Protein AF-A0A8J2PLA4-F1 (afdb_monomer_lite)

Structure (mmCIF, N/CA/C/O backbone):
data_AF-A0A8J2PLA4-F1
#
_entry.id   AF-A0A8J2PLA4-F1
#
loop_
_atom_site.group_PDB
_atom_site.id
_atom_site.type_symbol
_atom_site.label_atom_id
_atom_site.label_alt_id
_atom_site.label_comp_id
_atom_site.label_asym_id
_atom_site.label_entity_id
_atom_site.label_seq_id
_atom_site.pdbx_PDB_ins_code
_atom_site.Cartn_x
_atom_site.Cartn_y
_atom_site.Cartn_z
_atom_site.occupancy
_atom_site.B_iso_or_equiv
_atom_site.auth_seq_id
_atom_site.auth_comp_id
_atom_site.auth_asym_id
_atom_site.auth_atom_id
_atom_site.pdbx_PDB_model_num
ATOM 1 N N . MET A 1 1 ? -17.893 4.364 -15.533 1.00 43.31 1 MET A N 1
ATOM 2 C CA . MET A 1 1 ? -17.446 5.087 -14.323 1.00 43.31 1 MET A CA 1
ATOM 3 C C . MET A 1 1 ? -16.103 5.721 -14.637 1.00 43.31 1 MET A C 1
ATOM 5 O O . MET A 1 1 ? -15.152 4.985 -14.860 1.00 43.31 1 MET A O 1
ATOM 9 N N . TYR A 1 2 ? -16.033 7.049 -14.745 1.00 4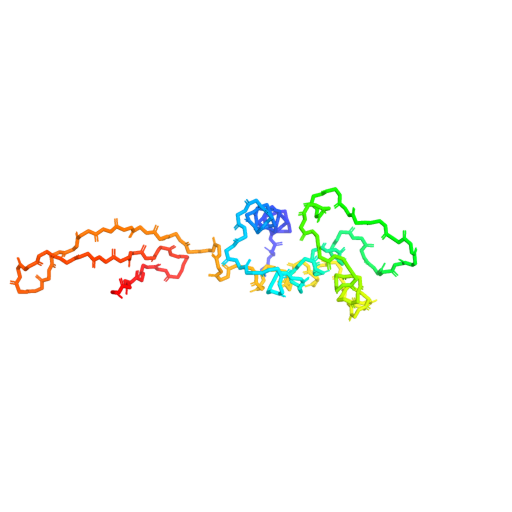3.50 2 TYR A N 1
ATOM 10 C CA . TYR A 1 2 ? -14.746 7.745 -14.803 1.00 43.50 2 TYR A CA 1
ATOM 11 C C . TYR A 1 2 ? -14.118 7.636 -13.411 1.00 43.50 2 TYR A C 1
ATOM 13 O O . TYR A 1 2 ? -14.580 8.286 -12.478 1.00 43.50 2 TYR A O 1
ATOM 21 N N . ASN A 1 3 ? -13.132 6.753 -13.247 1.00 59.34 3 ASN A N 1
ATOM 22 C CA . ASN A 1 3 ? -12.314 6.748 -12.041 1.00 59.34 3 ASN A CA 1
ATOM 23 C C . ASN A 1 3 ? -11.503 8.040 -12.053 1.00 59.34 3 ASN A C 1
ATOM 25 O O . ASN A 1 3 ? -10.718 8.257 -12.976 1.00 59.34 3 ASN A O 1
ATOM 29 N N . ASP A 1 4 ? -11.711 8.896 -11.059 1.00 82.19 4 ASP A N 1
ATOM 30 C CA . ASP A 1 4 ? -10.901 10.090 -10.881 1.00 82.19 4 ASP A CA 1
ATOM 31 C C . ASP A 1 4 ? -9.452 9.669 -10.589 1.00 82.19 4 ASP A C 1
ATOM 33 O O . ASP A 1 4 ? -9.090 9.272 -9.477 1.00 82.19 4 ASP A O 1
ATOM 37 N N . VAL A 1 5 ? -8.631 9.710 -11.640 1.00 79.44 5 VAL A N 1
ATOM 38 C CA . VAL A 1 5 ? -7.213 9.341 -11.615 1.00 79.44 5 VAL A CA 1
ATOM 39 C C . VAL A 1 5 ? -6.457 10.190 -10.592 1.00 79.44 5 VAL A C 1
ATOM 41 O O . VAL A 1 5 ? -5.532 9.684 -9.954 1.00 79.44 5 VAL A O 1
ATOM 44 N N . VAL A 1 6 ? -6.874 11.446 -10.394 1.00 84.50 6 VAL A N 1
ATOM 45 C CA . VAL A 1 6 ? -6.251 12.377 -9.448 1.00 84.50 6 VAL A CA 1
ATOM 46 C C . VAL A 1 6 ? -6.546 11.940 -8.019 1.00 84.50 6 VAL A C 1
ATOM 48 O O . VAL A 1 6 ? -5.613 11.745 -7.239 1.00 84.50 6 VAL A O 1
ATOM 51 N N . SER A 1 7 ? -7.817 11.692 -7.693 1.00 86.62 7 SER A N 1
ATOM 52 C CA . SER A 1 7 ? -8.209 11.198 -6.366 1.00 86.62 7 SER A CA 1
ATOM 53 C C . SER A 1 7 ? -7.563 9.851 -6.035 1.00 86.62 7 SER A C 1
ATOM 55 O O . SER A 1 7 ? -7.072 9.653 -4.923 1.00 86.62 7 SER A O 1
ATOM 57 N N . LEU A 1 8 ? -7.486 8.933 -7.006 1.00 87.62 8 LEU A N 1
ATOM 58 C CA . LEU A 1 8 ? -6.827 7.639 -6.815 1.00 87.62 8 LEU A CA 1
ATOM 59 C C . LEU A 1 8 ? -5.323 7.797 -6.546 1.00 87.62 8 LEU A C 1
ATOM 61 O O . LEU A 1 8 ? -4.765 7.103 -5.694 1.00 87.62 8 LEU A O 1
ATOM 65 N N . HIS A 1 9 ? -4.658 8.703 -7.266 1.00 91.25 9 HIS A N 1
ATOM 66 C CA . HIS A 1 9 ? -3.246 8.991 -7.047 1.00 91.25 9 HIS A CA 1
ATOM 67 C C . HIS A 1 9 ? -3.002 9.632 -5.676 1.00 91.25 9 HIS A C 1
ATOM 69 O O . HIS A 1 9 ? -2.100 9.204 -4.958 1.00 91.25 9 HIS A O 1
ATOM 75 N N . HIS A 1 10 ? -3.842 10.586 -5.272 1.00 91.81 10 HIS A N 1
ATOM 76 C CA . HIS A 1 10 ? -3.765 11.197 -3.948 1.00 91.81 10 HIS A CA 1
ATOM 77 C C . HIS A 1 10 ? -3.948 10.155 -2.833 1.00 91.81 10 HIS A C 1
ATOM 79 O O . HIS A 1 10 ? -3.154 10.097 -1.894 1.00 91.81 10 HIS A O 1
ATOM 85 N N . TYR A 1 11 ? -4.942 9.272 -2.966 1.00 91.50 11 TYR A N 1
ATOM 86 C CA . TYR A 1 11 ? -5.179 8.195 -2.005 1.00 91.50 11 TYR A CA 1
ATOM 87 C C . TYR A 1 11 ? -3.997 7.218 -1.912 1.00 91.50 11 TYR A C 1
ATOM 89 O O . TYR A 1 11 ? -3.590 6.836 -0.815 1.00 91.50 11 TYR A O 1
ATOM 97 N N . TYR A 1 12 ? -3.388 6.867 -3.050 1.00 94.00 12 TYR A N 1
ATOM 98 C CA . TYR A 1 12 ? -2.142 6.094 -3.088 1.00 94.00 12 TYR A CA 1
ATOM 99 C C . TYR A 1 12 ? -1.024 6.766 -2.278 1.00 94.00 12 TYR A C 1
ATOM 101 O O . TYR A 1 12 ? -0.406 6.115 -1.434 1.00 94.00 12 TYR A O 1
ATOM 109 N N . LEU A 1 13 ? -0.783 8.064 -2.500 1.00 93.56 13 LEU A N 1
ATOM 110 C CA . LEU A 1 13 ? 0.267 8.804 -1.796 1.00 93.56 13 LEU A CA 1
ATOM 111 C C . LEU A 1 13 ? 0.018 8.841 -0.285 1.00 93.56 13 LEU A C 1
ATOM 113 O O . LEU A 1 13 ? 0.952 8.623 0.487 1.00 93.56 13 LEU A O 1
ATOM 117 N N . GLN A 1 14 ? -1.234 9.046 0.132 1.00 92.12 14 GLN A N 1
ATOM 118 C CA . GLN A 1 14 ? -1.628 9.027 1.540 1.00 92.12 14 GLN A CA 1
ATOM 119 C C . GLN A 1 14 ? -1.369 7.656 2.184 1.00 92.12 14 GLN A C 1
ATOM 121 O O . GLN A 1 14 ? -0.752 7.577 3.245 1.00 92.12 14 GLN A O 1
ATOM 126 N N . LEU A 1 15 ? -1.786 6.562 1.537 1.00 92.31 15 LEU A N 1
ATOM 127 C CA . LEU A 1 15 ? -1.549 5.207 2.043 1.00 92.31 15 LEU A CA 1
ATOM 128 C C . LEU A 1 15 ? -0.057 4.873 2.131 1.00 92.31 15 LEU A C 1
ATOM 130 O O . LEU A 1 15 ? 0.378 4.270 3.111 1.00 92.31 15 LEU A O 1
ATOM 134 N N . ARG A 1 16 ? 0.739 5.293 1.142 1.00 93.69 16 ARG A N 1
ATOM 135 C CA . ARG A 1 16 ? 2.196 5.126 1.168 1.00 93.69 16 ARG A CA 1
ATOM 136 C C . ARG A 1 16 ? 2.821 5.884 2.327 1.00 93.69 16 ARG A C 1
ATOM 138 O O . ARG A 1 16 ? 3.606 5.298 3.066 1.00 93.69 16 ARG A O 1
ATOM 145 N N . GLN A 1 17 ? 2.435 7.141 2.530 1.00 91.81 17 GLN A N 1
ATOM 146 C CA . GLN A 1 17 ? 2.927 7.921 3.660 1.00 91.81 17 GLN A CA 1
ATOM 147 C C . GLN A 1 17 ? 2.594 7.240 4.992 1.00 91.81 17 GLN A C 1
ATOM 149 O O . GLN A 1 17 ? 3.460 7.146 5.860 1.00 91.81 17 GLN A O 1
ATOM 154 N N . ASN A 1 18 ? 1.383 6.701 5.145 1.00 89.56 18 ASN A N 1
ATOM 155 C CA . ASN A 1 18 ? 0.983 6.001 6.366 1.00 89.56 18 ASN A CA 1
ATOM 156 C C . ASN A 1 18 ? 1.782 4.710 6.591 1.00 89.56 18 ASN A C 1
ATOM 158 O O . ASN A 1 18 ? 2.207 4.447 7.717 1.00 89.56 18 ASN A O 1
ATOM 162 N N . LEU A 1 19 ? 2.011 3.929 5.529 1.00 90.75 19 LEU A N 1
ATOM 163 C CA . LEU A 1 19 ? 2.795 2.695 5.583 1.00 90.75 19 LEU A CA 1
ATOM 164 C C . LEU A 1 19 ? 4.244 2.950 6.004 1.00 90.75 19 LEU A C 1
ATOM 166 O O . LEU A 1 19 ? 4.787 2.209 6.815 1.00 90.75 19 LEU A O 1
ATOM 170 N N . VAL A 1 20 ? 4.849 4.001 5.454 1.00 89.00 20 VAL A N 1
ATOM 171 C CA . VAL A 1 20 ? 6.256 4.354 5.669 1.00 89.00 20 VAL A CA 1
ATOM 172 C C . VAL A 1 20 ? 6.470 4.998 7.041 1.00 89.00 20 VAL A C 1
ATOM 174 O O . VAL A 1 20 ? 7.394 4.630 7.756 1.00 89.00 20 VAL A O 1
ATOM 177 N N . SER A 1 21 ? 5.605 5.939 7.430 1.00 85.31 21 SER A N 1
ATOM 178 C CA . SER A 1 21 ? 5.752 6.681 8.692 1.00 85.31 21 SER A CA 1
ATOM 179 C C . SER A 1 21 ? 5.282 5.902 9.921 1.00 85.31 21 SER A C 1
ATOM 181 O O . SER A 1 21 ? 5.822 6.082 11.010 1.00 85.31 21 SER A O 1
ATOM 183 N N . THR A 1 22 ? 4.279 5.036 9.759 1.00 80.44 22 THR A N 1
ATOM 184 C CA . THR A 1 22 ? 3.691 4.235 10.841 1.00 80.44 22 THR A CA 1
ATOM 185 C C . THR A 1 22 ? 3.451 2.802 10.362 1.00 80.44 22 THR A C 1
ATOM 187 O O . THR A 1 22 ? 2.299 2.390 10.168 1.00 80.44 22 THR A O 1
ATOM 190 N N . PRO A 1 23 ? 4.518 2.020 10.114 1.00 72.94 23 PRO A N 1
ATOM 191 C CA . PRO A 1 23 ? 4.367 0.636 9.696 1.00 72.94 23 PRO A CA 1
ATOM 192 C C . PRO A 1 23 ? 3.643 -0.143 10.797 1.00 72.94 23 PRO A C 1
ATOM 194 O O . PRO A 1 23 ? 4.157 -0.334 11.895 1.00 72.94 23 PRO A O 1
ATOM 197 N N . ARG A 1 24 ? 2.421 -0.601 10.500 1.00 74.38 24 ARG A N 1
ATOM 198 C CA . ARG A 1 24 ? 1.632 -1.468 11.395 1.00 74.38 24 ARG A CA 1
ATOM 199 C C . ARG A 1 24 ? 2.079 -2.937 11.324 1.00 74.38 24 ARG A C 1
ATOM 201 O O . ARG A 1 24 ? 1.453 -3.796 11.930 1.00 74.38 24 ARG A O 1
ATOM 208 N N . HIS A 1 25 ? 3.138 -3.216 10.561 1.00 71.44 25 HIS A N 1
ATOM 209 C CA . HIS A 1 25 ? 3.593 -4.548 10.177 1.00 71.44 25 HIS A CA 1
ATOM 210 C C . HIS A 1 25 ? 5.114 -4.683 10.301 1.00 71.44 25 HIS A C 1
ATOM 212 O O . HIS A 1 25 ? 5.826 -3.697 10.099 1.00 71.44 25 HIS A O 1
ATOM 218 N N . PRO A 1 26 ? 5.628 -5.900 10.553 1.00 72.81 26 PRO A N 1
ATOM 219 C CA . PRO A 1 26 ? 7.055 -6.187 10.447 1.00 72.81 26 PRO A CA 1
ATOM 220 C C . PRO A 1 26 ? 7.562 -6.004 9.004 1.00 72.81 26 PRO A C 1
AT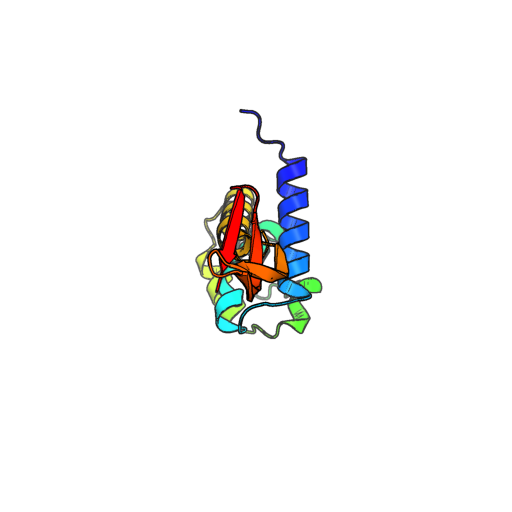OM 222 O O . PRO A 1 26 ? 6.795 -6.095 8.043 1.00 72.81 26 PRO A O 1
ATOM 225 N N . ALA A 1 27 ? 8.871 -5.777 8.852 1.00 68.81 27 ALA A N 1
ATOM 226 C CA . ALA A 1 27 ? 9.528 -5.449 7.577 1.00 68.81 27 ALA A CA 1
ATOM 227 C C . ALA A 1 27 ? 9.219 -6.443 6.431 1.00 68.81 27 ALA A C 1
ATOM 229 O O . ALA A 1 27 ? 9.048 -6.062 5.268 1.00 68.81 27 ALA A O 1
ATOM 230 N N . GLU A 1 28 ? 9.089 -7.725 6.764 1.00 74.00 28 GLU A N 1
ATOM 231 C CA . GLU A 1 28 ? 8.785 -8.808 5.820 1.00 74.00 28 GLU A CA 1
ATOM 232 C C . GLU A 1 28 ? 7.423 -8.614 5.140 1.00 74.00 28 GLU A C 1
ATOM 234 O O . GLU A 1 28 ? 7.290 -8.782 3.927 1.00 74.00 28 GLU A O 1
ATOM 239 N N . ASN A 1 29 ? 6.433 -8.141 5.897 1.00 82.38 29 ASN A N 1
ATOM 240 C CA . ASN A 1 29 ? 5.061 -7.955 5.427 1.00 82.38 29 ASN A CA 1
ATOM 241 C C . ASN A 1 29 ? 4.875 -6.665 4.615 1.00 82.38 29 ASN A C 1
ATOM 243 O O . ASN A 1 29 ? 3.878 -6.525 3.906 1.00 82.38 29 ASN A O 1
ATOM 247 N N . ILE A 1 30 ? 5.822 -5.722 4.690 1.00 89.12 30 ILE A N 1
ATOM 248 C CA . ILE A 1 30 ? 5.761 -4.466 3.928 1.00 89.12 30 ILE A CA 1
ATOM 249 C C . ILE A 1 30 ? 6.597 -4.508 2.646 1.00 89.12 30 ILE A C 1
ATOM 251 O O . ILE A 1 30 ? 6.376 -3.681 1.768 1.00 89.12 30 ILE A O 1
ATOM 255 N N . THR A 1 31 ? 7.496 -5.487 2.480 1.00 92.50 31 THR A N 1
ATOM 256 C CA . THR A 1 31 ? 8.390 -5.570 1.307 1.00 92.50 31 THR A CA 1
ATOM 257 C C . THR A 1 31 ? 7.614 -5.630 -0.010 1.00 92.50 31 THR A C 1
ATOM 259 O O . THR A 1 31 ? 7.898 -4.858 -0.925 1.00 92.50 31 THR A O 1
ATOM 262 N N . GLN A 1 32 ? 6.599 -6.495 -0.102 1.00 93.62 32 GLN A N 1
ATOM 263 C CA . GLN A 1 32 ? 5.786 -6.634 -1.313 1.00 93.62 32 GLN A CA 1
ATOM 264 C C . GLN A 1 32 ? 4.966 -5.363 -1.623 1.00 93.62 32 GLN A C 1
ATOM 266 O O . GLN A 1 32 ? 5.012 -4.898 -2.764 1.00 93.62 32 GLN A O 1
ATOM 271 N N . PRO A 1 33 ? 4.268 -4.737 -0.650 1.00 94.62 33 PRO A N 1
ATOM 272 C CA . PRO A 1 33 ? 3.705 -3.402 -0.835 1.00 94.62 33 PRO A CA 1
ATOM 273 C C . PRO A 1 33 ? 4.722 -2.367 -1.331 1.00 94.62 33 PRO A C 1
ATOM 275 O O . PRO A 1 33 ? 4.456 -1.683 -2.314 1.00 94.62 33 PRO A O 1
ATOM 278 N N . ILE A 1 34 ? 5.905 -2.261 -0.721 1.00 94.50 34 ILE A N 1
ATOM 279 C CA . ILE A 1 34 ? 6.914 -1.286 -1.162 1.00 94.50 34 ILE A CA 1
ATOM 280 C C . ILE A 1 34 ? 7.402 -1.578 -2.588 1.00 94.50 34 ILE A C 1
ATOM 282 O O . ILE A 1 34 ? 7.584 -0.640 -3.362 1.00 94.50 34 ILE A O 1
ATOM 286 N N . ALA A 1 35 ? 7.515 -2.848 -2.986 1.00 94.69 35 ALA A N 1
ATOM 287 C CA . ALA A 1 35 ? 7.839 -3.221 -4.362 1.00 94.69 35 ALA A CA 1
ATOM 288 C C . ALA A 1 35 ? 6.771 -2.753 -5.368 1.00 94.69 35 ALA A C 1
ATOM 290 O O . ALA A 1 35 ? 7.117 -2.241 -6.433 1.00 94.69 35 ALA A O 1
ATOM 291 N N . PHE A 1 36 ? 5.478 -2.843 -5.026 1.00 96.50 36 PHE A N 1
ATOM 292 C CA . PHE A 1 36 ? 4.414 -2.269 -5.860 1.00 96.50 36 PHE A CA 1
ATOM 293 C C . PHE A 1 36 ? 4.529 -0.744 -5.976 1.00 96.50 36 PHE A C 1
ATOM 295 O O . PHE A 1 36 ? 4.361 -0.202 -7.066 1.00 96.50 36 PHE A O 1
ATOM 302 N N . ALA A 1 37 ? 4.846 -0.046 -4.881 1.00 95.31 37 ALA A N 1
ATOM 303 C CA . ALA A 1 37 ? 5.079 1.400 -4.914 1.00 95.31 37 ALA A CA 1
ATOM 304 C C . ALA A 1 37 ? 6.294 1.770 -5.787 1.00 95.31 37 ALA A C 1
ATOM 306 O O . ALA A 1 37 ? 6.241 2.746 -6.531 1.00 95.31 37 ALA A O 1
ATOM 307 N N . TYR A 1 38 ? 7.357 0.960 -5.764 1.00 93.62 38 TYR A N 1
ATOM 308 C CA . TYR A 1 38 ? 8.521 1.124 -6.643 1.00 93.62 38 TYR A CA 1
ATOM 309 C C . TYR A 1 38 ? 8.163 0.966 -8.112 1.00 93.62 38 TYR A C 1
ATOM 311 O O . TYR A 1 38 ? 8.476 1.851 -8.904 1.00 93.62 38 TYR A O 1
ATOM 319 N N . GLN A 1 39 ? 7.457 -0.108 -8.467 1.00 94.94 39 GLN A N 1
ATOM 320 C CA . GLN A 1 39 ? 7.005 -0.327 -9.840 1.00 94.94 39 GLN A CA 1
ATOM 321 C C . GLN A 1 39 ? 6.070 0.800 -10.310 1.00 94.94 39 GLN A C 1
ATOM 323 O O . GLN A 1 39 ? 6.130 1.219 -11.463 1.00 94.94 39 GLN A O 1
ATOM 328 N N . ALA A 1 40 ? 5.236 1.343 -9.418 1.00 93.88 40 ALA A N 1
ATOM 329 C CA . ALA A 1 40 ? 4.350 2.459 -9.738 1.00 93.88 40 ALA A CA 1
ATOM 330 C C . ALA A 1 40 ? 5.090 3.784 -10.009 1.00 93.88 40 ALA A C 1
ATOM 332 O O . ALA A 1 40 ? 4.559 4.623 -10.737 1.00 93.88 40 ALA A O 1
ATOM 333 N N . GLU A 1 41 ? 6.272 3.988 -9.419 1.00 90.31 41 GLU A N 1
ATOM 334 C CA . GLU A 1 41 ? 7.056 5.229 -9.535 1.00 90.31 41 GLU A CA 1
ATOM 335 C C . GLU A 1 41 ? 8.144 5.154 -10.605 1.00 90.31 41 GLU A C 1
ATOM 337 O O . GLU A 1 41 ? 8.362 6.118 -11.335 1.00 90.31 41 GLU A O 1
ATOM 342 N N . LEU A 1 42 ? 8.829 4.018 -10.695 1.00 88.88 42 LEU A N 1
ATOM 343 C CA . LEU A 1 42 ? 10.040 3.865 -11.497 1.00 88.88 42 LEU A CA 1
ATOM 344 C C . LEU A 1 42 ? 9.830 2.972 -12.724 1.00 88.88 42 LEU A C 1
ATOM 346 O O . LEU A 1 42 ? 10.734 2.872 -13.553 1.00 88.88 42 LEU A O 1
ATOM 350 N N . SER A 1 43 ? 8.644 2.367 -12.860 1.00 88.62 43 SER A N 1
ATOM 351 C CA . SER A 1 43 ? 8.372 1.310 -13.838 1.00 88.62 43 SER A CA 1
ATOM 352 C C . SER A 1 43 ? 9.352 0.144 -13.669 1.00 88.62 43 SER A C 1
ATOM 354 O O . SER A 1 43 ? 9.791 -0.151 -12.554 1.00 88.62 43 SER A O 1
ATOM 356 N N . ASP A 1 44 ? 9.667 -0.528 -14.773 1.00 87.56 44 ASP A N 1
ATOM 357 C CA . ASP A 1 44 ? 10.486 -1.727 -14.801 1.00 87.56 44 ASP A CA 1
ATOM 358 C C . ASP A 1 44 ? 11.845 -1.518 -14.147 1.00 87.56 44 ASP A C 1
ATOM 360 O O . ASP A 1 44 ? 12.525 -0.502 -14.330 1.00 87.56 44 ASP A O 1
ATOM 364 N N . TRP A 1 45 ? 12.238 -2.539 -13.395 1.00 88.62 45 TRP A N 1
ATOM 365 C CA . TRP A 1 45 ? 13.505 -2.573 -12.696 1.00 88.62 45 TRP A CA 1
ATOM 366 C C . TRP A 1 45 ? 14.699 -2.444 -13.650 1.00 88.62 45 TRP A C 1
ATOM 368 O O . TRP A 1 45 ? 14.731 -3.033 -14.734 1.00 88.62 45 TRP A O 1
ATOM 378 N N . ARG A 1 46 ? 15.731 -1.727 -13.197 1.00 86.56 46 ARG A N 1
ATOM 379 C CA . ARG A 1 46 ? 17.023 -1.595 -13.875 1.00 86.56 46 ARG A CA 1
ATOM 380 C C . ARG A 1 46 ? 18.182 -1.963 -12.943 1.00 86.56 46 ARG A C 1
ATOM 382 O O . ARG A 1 46 ? 18.109 -1.712 -11.737 1.00 86.56 46 ARG A O 1
ATOM 389 N N . PRO A 1 47 ? 19.294 -2.497 -13.480 1.00 85.06 47 PRO A N 1
ATOM 390 C CA . PRO A 1 47 ? 20.519 -2.676 -12.708 1.00 85.06 47 PRO A CA 1
ATOM 391 C C . PRO A 1 47 ? 20.970 -1.368 -12.050 1.00 85.06 47 PRO A C 1
ATOM 393 O O . PRO A 1 47 ? 20.870 -0.303 -12.657 1.00 85.06 47 PRO A O 1
ATOM 396 N N . CYS A 1 48 ? 21.476 -1.463 -10.818 1.00 82.25 48 CYS A N 1
ATOM 397 C CA . CYS A 1 48 ? 21.973 -0.327 -10.027 1.00 82.25 48 CYS A CA 1
ATOM 398 C C . CYS A 1 48 ? 20.934 0.772 -9.742 1.00 82.25 48 CYS A C 1
ATOM 400 O O . CYS A 1 48 ? 21.303 1.894 -9.408 1.00 82.25 48 CYS A O 1
ATOM 402 N N . GLN A 1 49 ? 19.644 0.462 -9.861 1.00 83.12 49 GLN A N 1
ATOM 403 C CA . GLN A 1 49 ? 18.579 1.392 -9.520 1.00 83.12 49 GLN A CA 1
ATOM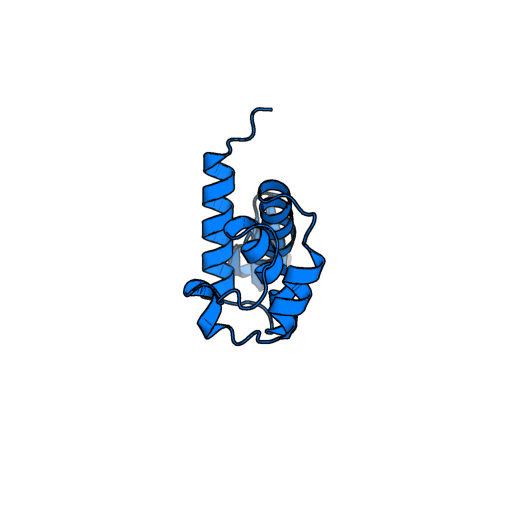 404 C C . GLN A 1 49 ? 18.606 1.724 -8.029 1.00 83.12 49 GLN A C 1
ATOM 406 O O . GLN A 1 49 ? 18.524 0.840 -7.174 1.00 83.12 49 GLN A O 1
ATOM 411 N N . GLU A 1 50 ? 18.728 3.015 -7.736 1.00 83.06 50 GLU A N 1
ATOM 412 C CA . GLU A 1 50 ? 18.751 3.511 -6.369 1.00 83.06 50 GLU A CA 1
ATOM 413 C C . GLU A 1 50 ? 17.377 3.385 -5.713 1.00 83.06 50 GLU A C 1
ATOM 415 O O . GLU A 1 50 ? 16.332 3.555 -6.340 1.00 83.06 50 GLU A O 1
ATOM 420 N N . THR A 1 51 ? 17.404 3.117 -4.413 1.00 84.25 51 THR A N 1
ATOM 421 C CA . THR A 1 51 ? 16.242 3.113 -3.527 1.00 84.25 51 THR A CA 1
ATOM 422 C C . THR A 1 51 ? 15.754 4.557 -3.330 1.00 84.25 51 THR A C 1
ATOM 424 O O . THR A 1 51 ? 16.503 5.352 -2.751 1.00 84.25 51 THR A O 1
ATOM 427 N N . PRO A 1 52 ? 14.525 4.934 -3.749 1.00 84.56 52 PRO A N 1
ATOM 428 C CA . PRO A 1 52 ? 13.914 6.213 -3.416 1.00 84.56 52 PRO A CA 1
ATOM 429 C C . PRO A 1 52 ? 14.096 6.651 -1.966 1.00 84.56 52 PRO A C 1
ATOM 431 O O . PRO A 1 52 ? 13.899 5.857 -1.046 1.00 84.56 52 PRO A O 1
ATOM 434 N N . ILE A 1 53 ? 14.375 7.945 -1.772 1.00 87.00 53 ILE A N 1
ATOM 435 C CA . ILE A 1 53 ? 14.649 8.581 -0.468 1.00 87.00 53 ILE A CA 1
ATOM 436 C C . ILE A 1 53 ? 13.601 8.205 0.586 1.00 87.00 53 ILE A C 1
ATOM 438 O O . ILE A 1 53 ? 13.931 7.858 1.718 1.00 87.00 53 ILE A O 1
ATOM 442 N N . TRP A 1 54 ? 12.326 8.203 0.196 1.00 86.00 54 TRP A N 1
ATOM 443 C CA . TRP A 1 54 ? 11.214 7.887 1.088 1.00 86.00 54 TRP A CA 1
ATOM 444 C C . TRP A 1 54 ? 11.232 6.439 1.610 1.00 86.00 54 TRP A C 1
ATOM 446 O O . TRP A 1 54 ? 10.606 6.167 2.623 1.00 86.00 54 TRP A O 1
ATOM 456 N N . ALA A 1 55 ? 11.933 5.514 0.951 1.00 85.19 55 ALA A N 1
ATOM 457 C CA . ALA A 1 55 ? 12.027 4.104 1.334 1.00 85.19 55 ALA A CA 1
ATOM 458 C C . ALA A 1 55 ? 13.393 3.723 1.929 1.00 85.19 55 ALA A C 1
ATOM 460 O O . ALA A 1 55 ? 13.534 2.621 2.459 1.00 85.19 55 ALA A O 1
ATOM 461 N N . GLN A 1 56 ? 14.399 4.604 1.859 1.00 86.88 56 GLN A N 1
ATOM 462 C CA . GLN A 1 56 ? 15.772 4.302 2.295 1.00 86.88 56 GLN A CA 1
ATOM 463 C C . GLN A 1 56 ? 15.849 3.873 3.765 1.00 86.88 56 GLN A C 1
ATOM 465 O O . GLN A 1 56 ? 16.573 2.941 4.098 1.00 86.88 56 GLN A O 1
ATOM 470 N N . HIS A 1 57 ? 15.046 4.487 4.634 1.00 87.06 57 HIS A N 1
ATOM 471 C CA . HIS A 1 57 ? 15.033 4.191 6.068 1.00 87.06 57 HIS A CA 1
ATOM 472 C C . HIS A 1 57 ? 14.317 2.879 6.438 1.00 87.06 57 HIS A C 1
ATOM 474 O O . HIS A 1 57 ? 14.402 2.448 7.585 1.00 87.06 57 HIS A O 1
ATOM 480 N N . LEU A 1 58 ? 13.620 2.231 5.495 1.00 84.56 58 LEU A N 1
ATOM 481 C CA . LEU A 1 58 ? 12.915 0.969 5.750 1.00 84.56 58 LEU A CA 1
ATOM 482 C C . LEU A 1 58 ? 13.859 -0.244 5.787 1.00 84.56 58 LEU A C 1
ATOM 484 O O . LEU A 1 58 ? 13.439 -1.322 6.195 1.00 84.56 58 LEU A O 1
ATOM 488 N N . ASN A 1 59 ? 15.120 -0.086 5.358 1.00 84.12 59 ASN A N 1
ATOM 489 C CA . ASN A 1 59 ? 16.161 -1.123 5.393 1.00 84.12 59 ASN A CA 1
ATOM 490 C C . ASN A 1 59 ? 15.750 -2.473 4.760 1.00 84.12 59 ASN A C 1
ATOM 492 O O . ASN A 1 59 ? 16.199 -3.533 5.187 1.00 84.12 59 ASN A O 1
ATOM 496 N N . LEU A 1 60 ? 14.918 -2.448 3.710 1.00 84.94 60 LEU A N 1
ATOM 497 C CA . LEU A 1 60 ? 14.390 -3.660 3.056 1.00 84.94 60 LEU A CA 1
ATOM 498 C C . LEU A 1 60 ? 15.422 -4.389 2.173 1.00 84.94 60 LEU A C 1
ATOM 500 O O . LEU A 1 60 ? 15.219 -5.543 1.787 1.00 84.94 60 LEU A O 1
ATOM 504 N N . GLY A 1 61 ? 16.538 -3.722 1.863 1.00 82.94 61 GLY A N 1
ATOM 505 C CA . GLY A 1 61 ? 17.725 -4.327 1.264 1.00 82.94 61 GLY A CA 1
ATOM 506 C C . GLY A 1 61 ? 17.453 -5.146 -0.014 1.00 82.94 61 GLY A C 1
ATOM 507 O O . GLY A 1 61 ? 16.593 -4.783 -0.819 1.00 82.94 61 GLY A O 1
ATOM 508 N N . PRO A 1 62 ? 18.162 -6.276 -0.210 1.00 87.12 62 PRO A N 1
ATOM 509 C CA . PRO A 1 62 ? 18.030 -7.119 -1.404 1.00 87.12 62 PRO A CA 1
ATOM 510 C C . PRO A 1 62 ? 16.646 -7.759 -1.592 1.00 87.12 62 PRO A C 1
ATOM 512 O O . PRO A 1 62 ? 16.313 -8.198 -2.695 1.00 87.12 62 PRO A O 1
ATOM 515 N N . ALA A 1 63 ? 15.837 -7.860 -0.531 1.00 89.19 63 ALA A N 1
ATOM 516 C CA . ALA A 1 63 ? 14.490 -8.416 -0.629 1.00 89.19 63 ALA A CA 1
ATOM 517 C C . ALA A 1 63 ? 13.586 -7.517 -1.482 1.00 89.19 63 ALA A C 1
ATOM 519 O O . ALA A 1 63 ? 12.868 -8.026 -2.342 1.00 89.19 63 ALA A O 1
ATOM 520 N N . LEU A 1 64 ? 13.699 -6.195 -1.318 1.00 90.62 64 LEU A N 1
ATOM 521 C CA . LEU A 1 64 ? 12.969 -5.225 -2.129 1.00 90.62 64 LEU A CA 1
ATOM 522 C C . LEU A 1 64 ? 13.385 -5.281 -3.600 1.00 90.62 64 LEU A C 1
ATOM 524 O O . LEU A 1 64 ? 12.521 -5.309 -4.472 1.00 90.62 64 LEU A O 1
ATOM 528 N N . THR A 1 65 ? 14.688 -5.367 -3.882 1.00 90.00 65 THR A N 1
ATOM 529 C CA . THR A 1 65 ? 15.197 -5.486 -5.257 1.00 90.00 65 THR A CA 1
ATOM 530 C C . THR A 1 65 ? 14.611 -6.706 -5.963 1.00 90.00 65 THR A C 1
ATOM 532 O O . THR A 1 65 ? 14.097 -6.584 -7.071 1.00 90.00 65 THR A O 1
ATOM 535 N N . ARG A 1 66 ? 14.629 -7.877 -5.309 1.00 91.62 66 ARG A N 1
ATOM 536 C CA . ARG A 1 66 ? 14.058 -9.113 -5.871 1.00 91.62 66 ARG A CA 1
ATOM 537 C C . ARG A 1 66 ? 12.550 -9.006 -6.078 1.00 91.62 66 ARG A C 1
ATOM 539 O O . ARG A 1 66 ? 12.043 -9.438 -7.109 1.00 91.62 66 ARG A O 1
ATOM 546 N N . ALA A 1 67 ? 11.841 -8.420 -5.115 1.00 92.88 67 ALA A N 1
ATOM 547 C CA . ALA A 1 67 ? 10.404 -8.217 -5.222 1.00 92.88 67 ALA A CA 1
ATOM 548 C C . ALA A 1 67 ? 10.052 -7.265 -6.376 1.00 92.88 67 ALA A C 1
ATOM 550 O O . ALA A 1 67 ? 9.116 -7.543 -7.112 1.00 92.88 67 ALA A O 1
ATOM 551 N N . HIS A 1 68 ? 10.817 -6.188 -6.590 1.00 92.94 68 HIS A N 1
ATOM 552 C CA . HIS A 1 68 ? 10.603 -5.263 -7.709 1.00 92.94 68 HIS A CA 1
ATOM 553 C C . HIS A 1 68 ? 10.935 -5.902 -9.064 1.00 92.94 68 HIS A C 1
ATOM 555 O O . HIS A 1 68 ? 10.150 -5.781 -9.998 1.00 92.94 68 HIS A O 1
ATOM 561 N N . GLN A 1 69 ? 12.026 -6.669 -9.158 1.00 92.88 69 GLN A N 1
ATOM 562 C CA . GLN A 1 69 ? 12.362 -7.443 -10.363 1.00 92.88 69 GLN A CA 1
ATOM 563 C C . GLN A 1 69 ? 11.231 -8.388 -10.790 1.00 92.88 69 GLN A C 1
ATOM 565 O O . GLN A 1 69 ? 10.956 -8.523 -11.980 1.00 92.88 69 GLN A O 1
ATOM 570 N N . ALA A 1 70 ? 10.537 -9.007 -9.830 1.00 93.50 70 ALA A N 1
ATOM 571 C CA . ALA A 1 70 ? 9.405 -9.890 -10.107 1.00 93.50 70 ALA A CA 1
ATOM 572 C C . ALA A 1 70 ? 8.170 -9.162 -10.685 1.00 93.50 70 ALA A C 1
ATOM 574 O O . ALA A 1 70 ? 7.233 -9.820 -11.133 1.00 93.50 70 ALA A O 1
ATOM 575 N N . LEU A 1 71 ? 8.157 -7.823 -10.693 1.00 94.00 71 LEU A N 1
ATOM 576 C CA . LEU A 1 71 ? 7.052 -6.988 -11.176 1.00 94.00 71 LEU A CA 1
ATOM 577 C C . LEU A 1 71 ? 7.309 -6.362 -12.556 1.00 94.00 71 LEU A C 1
ATOM 579 O O . LEU A 1 71 ? 6.523 -5.517 -12.972 1.00 94.00 71 LEU A O 1
ATOM 583 N N . ALA A 1 72 ? 8.358 -6.776 -13.276 1.00 80.94 72 ALA A N 1
ATOM 584 C CA . ALA A 1 72 ? 8.848 -6.144 -14.512 1.00 80.94 72 ALA A CA 1
ATOM 585 C C . ALA A 1 72 ? 7.860 -6.071 -15.699 1.00 80.94 72 ALA A C 1
ATOM 587 O O . ALA A 1 72 ? 8.212 -5.559 -16.753 1.00 80.94 72 ALA A O 1
ATOM 588 N N . THR A 1 73 ? 6.646 -6.609 -15.575 1.00 85.50 73 THR A N 1
ATOM 589 C CA . THR A 1 73 ? 5.587 -6.514 -16.596 1.00 85.50 73 THR A CA 1
ATOM 590 C C . THR A 1 73 ? 4.344 -5.776 -16.104 1.00 85.50 73 THR A C 1
ATOM 592 O O . THR A 1 73 ? 3.381 -5.604 -16.851 1.00 85.50 73 THR A O 1
ATOM 595 N N . LEU A 1 74 ? 4.334 -5.347 -14.840 1.00 93.31 74 LEU A N 1
ATOM 596 C CA . LEU A 1 74 ? 3.188 -4.707 -14.220 1.00 93.31 74 LEU A CA 1
ATOM 597 C C . LEU A 1 74 ? 3.180 -3.217 -14.568 1.00 93.31 74 LEU A C 1
ATOM 599 O O . LEU A 1 74 ? 4.132 -2.494 -14.272 1.00 93.31 74 LEU A O 1
ATOM 603 N N . SER A 1 75 ? 2.091 -2.737 -15.169 1.00 93.38 75 SER A N 1
ATOM 604 C CA . SER A 1 75 ? 1.965 -1.316 -15.501 1.00 93.38 75 SER A CA 1
ATOM 605 C C . SER A 1 75 ? 2.012 -0.447 -14.238 1.00 93.38 75 SER A C 1
ATOM 607 O O . SER A 1 75 ? 1.627 -0.884 -13.151 1.00 93.38 75 SER A O 1
ATOM 609 N N . GLN A 1 76 ? 2.417 0.819 -14.367 1.00 92.38 76 GLN A N 1
ATOM 610 C CA . GLN A 1 76 ? 2.430 1.744 -13.226 1.00 92.38 76 GLN A CA 1
ATOM 611 C C . GLN A 1 76 ? 1.049 1.883 -12.565 1.00 92.38 76 GLN A C 1
ATOM 613 O O . GLN A 1 76 ? 0.939 2.008 -11.343 1.00 92.38 76 GLN A O 1
ATOM 618 N N . GLN A 1 77 ? -0.021 1.870 -13.367 1.00 91.88 77 GLN A N 1
ATOM 619 C CA . GLN A 1 77 ? -1.388 1.976 -12.865 1.00 91.88 77 GLN A CA 1
ATOM 620 C C . GLN A 1 77 ? -1.811 0.706 -12.121 1.00 91.88 77 GLN A C 1
ATOM 622 O O . GLN A 1 77 ? -2.388 0.804 -11.036 1.00 91.88 77 GLN A O 1
ATOM 627 N N . ASP A 1 78 ? -1.485 -0.471 -12.655 1.00 93.75 78 ASP A N 1
ATOM 628 C CA . ASP A 1 78 ? -1.799 -1.742 -12.001 1.00 93.75 78 ASP A CA 1
ATOM 629 C C . ASP A 1 78 ? -0.975 -1.935 -10.731 1.00 93.75 78 ASP A C 1
ATOM 631 O O . ASP A 1 78 ? -1.509 -2.381 -9.718 1.00 93.75 78 ASP A O 1
ATOM 635 N N . ALA A 1 79 ? 0.291 -1.513 -10.737 1.00 95.50 79 ALA A N 1
ATOM 636 C CA . ALA A 1 79 ? 1.145 -1.486 -9.557 1.00 95.50 79 ALA A CA 1
ATOM 637 C C . ALA A 1 79 ? 0.565 -0.580 -8.465 1.00 95.50 79 ALA A C 1
ATOM 639 O O . ALA A 1 79 ? 0.478 -0.978 -7.304 1.00 95.50 79 ALA A O 1
ATOM 640 N N . ARG A 1 80 ? 0.060 0.602 -8.837 1.00 94.62 80 ARG A N 1
ATOM 641 C CA . ARG A 1 80 ? -0.628 1.505 -7.904 1.00 94.62 80 ARG A CA 1
ATOM 642 C C . ARG A 1 80 ? -1.887 0.869 -7.313 1.00 94.62 80 ARG A C 1
ATOM 644 O O . ARG A 1 80 ? -2.121 0.970 -6.111 1.00 94.62 80 ARG A O 1
ATOM 651 N N . LEU A 1 81 ? -2.698 0.201 -8.130 1.00 94.06 81 LEU A N 1
ATOM 652 C CA . LEU A 1 81 ? -3.898 -0.493 -7.656 1.00 94.06 81 LEU A CA 1
ATOM 653 C C . LEU A 1 81 ? -3.555 -1.695 -6.767 1.00 94.06 81 LEU A C 1
ATOM 655 O O . LEU A 1 81 ? -4.215 -1.902 -5.748 1.00 94.06 81 LEU A O 1
ATOM 659 N N . ALA A 1 82 ? -2.523 -2.463 -7.118 1.00 95.31 82 ALA A N 1
ATOM 660 C CA . ALA A 1 82 ? -2.020 -3.573 -6.315 1.00 95.31 82 ALA A CA 1
ATOM 661 C C . ALA A 1 82 ? -1.515 -3.084 -4.951 1.00 95.31 82 ALA A C 1
ATOM 663 O O . ALA A 1 82 ? -1.881 -3.659 -3.925 1.00 95.31 82 ALA A O 1
ATOM 664 N N . PHE A 1 83 ? -0.780 -1.967 -4.928 1.00 95.62 83 PHE A N 1
ATOM 665 C CA . PHE A 1 83 ? -0.377 -1.291 -3.698 1.00 95.62 83 PHE A CA 1
ATOM 666 C C . PHE A 1 83 ? -1.586 -0.937 -2.829 1.00 95.62 83 PHE A C 1
ATOM 668 O O . PHE A 1 83 ? -1.654 -1.343 -1.669 1.00 95.62 83 PHE A O 1
ATOM 675 N N . ILE A 1 84 ? -2.563 -0.215 -3.393 1.00 93.69 84 ILE A N 1
ATOM 676 C CA . ILE A 1 84 ? -3.759 0.209 -2.653 1.00 93.69 84 ILE A CA 1
ATOM 677 C C . ILE A 1 84 ? -4.466 -1.013 -2.064 1.00 93.69 84 ILE A C 1
ATOM 679 O O . ILE A 1 84 ? -4.788 -1.009 -0.883 1.00 93.69 84 ILE A O 1
ATOM 683 N N . ARG A 1 85 ? -4.661 -2.083 -2.840 1.00 92.38 85 ARG A N 1
ATOM 684 C CA . ARG A 1 85 ? -5.321 -3.309 -2.362 1.00 92.38 85 ARG A CA 1
ATOM 685 C C . ARG A 1 85 ? -4.561 -3.992 -1.227 1.00 92.38 85 ARG A C 1
ATOM 687 O O . ARG A 1 85 ? -5.200 -4.484 -0.302 1.00 92.38 85 ARG A O 1
ATOM 694 N N . ALA A 1 86 ? -3.232 -4.009 -1.285 1.00 91.88 86 ALA A N 1
ATOM 695 C CA . ALA A 1 86 ? -2.402 -4.623 -0.253 1.00 91.88 86 ALA A CA 1
ATOM 696 C C . ALA A 1 86 ? -2.401 -3.816 1.058 1.00 91.88 86 ALA A C 1
ATOM 698 O O . ALA A 1 86 ? -2.364 -4.386 2.147 1.00 91.88 86 ALA A O 1
ATOM 699 N N . VAL A 1 87 ? -2.454 -2.484 0.965 1.00 91.31 87 VAL A N 1
ATOM 700 C CA . VAL A 1 87 ? -2.262 -1.589 2.118 1.00 91.31 87 VAL A CA 1
ATOM 701 C C . VAL A 1 87 ? -3.585 -1.131 2.727 1.00 91.31 87 VAL A C 1
ATOM 703 O O . VAL A 1 87 ? -3.711 -1.093 3.951 1.00 91.31 87 VAL A O 1
ATOM 706 N N . MET A 1 88 ? -4.592 -0.835 1.902 1.00 89.75 88 MET A N 1
ATOM 707 C CA . MET A 1 88 ? -5.885 -0.280 2.317 1.00 89.75 88 MET A CA 1
ATOM 708 C C . MET A 1 88 ? -6.518 -1.014 3.508 1.00 89.75 88 MET A C 1
ATOM 710 O O . MET A 1 88 ? -6.903 -0.315 4.442 1.00 89.75 88 MET A O 1
ATOM 714 N N . PRO A 1 89 ? -6.614 -2.359 3.566 1.00 84.31 89 PRO A N 1
ATOM 715 C CA . PRO A 1 89 ? -7.280 -3.033 4.687 1.00 84.31 89 PRO A CA 1
ATOM 716 C C . PRO A 1 89 ? -6.725 -2.647 6.065 1.00 84.31 89 PRO A C 1
ATOM 718 O O . PRO A 1 89 ? -7.460 -2.621 7.043 1.00 84.31 89 PRO A O 1
ATOM 721 N N . ASN A 1 90 ? -5.444 -2.279 6.133 1.00 79.69 90 ASN A N 1
ATOM 722 C CA . ASN A 1 90 ? -4.760 -1.958 7.383 1.00 79.69 90 ASN A CA 1
ATOM 723 C C . ASN A 1 90 ? -4.833 -0.479 7.771 1.00 79.69 90 ASN A C 1
ATOM 725 O O . ASN A 1 90 ? -4.574 -0.141 8.925 1.00 79.69 90 ASN A O 1
ATOM 729 N N . TYR A 1 91 ? -5.143 0.403 6.821 1.00 82.00 91 TYR A N 1
ATOM 730 C CA . TYR A 1 91 ? -5.097 1.860 7.000 1.00 82.00 91 TYR A CA 1
ATOM 731 C C . TYR A 1 91 ? -6.434 2.548 6.721 1.00 82.00 91 TYR A C 1
ATOM 733 O O . TYR A 1 91 ? -6.572 3.737 6.980 1.00 82.00 91 TYR A O 1
ATOM 741 N N . ASN A 1 92 ? -7.424 1.803 6.232 1.00 82.5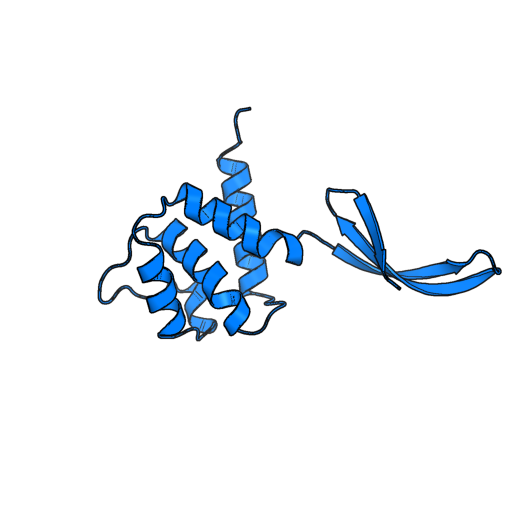6 92 ASN A N 1
ATOM 742 C CA . ASN A 1 92 ? -8.780 2.27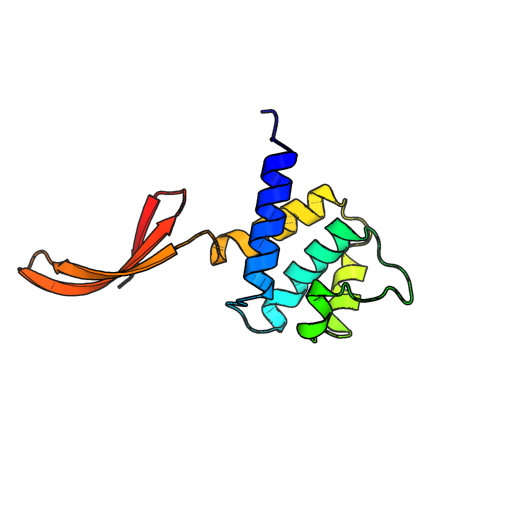5 5.964 1.00 82.56 92 ASN A CA 1
ATOM 743 C C . ASN A 1 92 ? -9.742 2.012 7.138 1.00 82.56 92 ASN A C 1
ATOM 745 O O . ASN A 1 92 ? -10.956 2.124 6.986 1.00 82.56 92 ASN A O 1
ATOM 749 N N . MET A 1 93 ? -9.191 1.619 8.291 1.00 83.06 93 MET A N 1
ATOM 750 C CA . MET A 1 93 ? -9.915 1.430 9.540 1.00 83.06 93 MET A CA 1
ATOM 751 C C . MET A 1 93 ? -9.324 2.330 10.623 1.00 83.06 93 MET A C 1
ATOM 753 O O . MET A 1 93 ? -8.137 2.232 10.966 1.00 83.06 93 MET A O 1
ATOM 757 N N . HIS A 1 94 ? -10.180 3.185 11.175 1.00 83.62 94 HIS A N 1
ATOM 758 C CA . HIS A 1 94 ? -9.880 3.998 12.345 1.00 83.62 94 HIS A CA 1
ATOM 759 C C . HIS A 1 94 ? -10.416 3.289 13.583 1.00 83.62 94 HIS A C 1
ATOM 761 O O . HIS A 1 94 ? -11.613 3.032 13.674 1.00 83.62 94 HIS A O 1
ATOM 767 N N . LEU A 1 95 ? -9.520 2.938 14.506 1.00 84.50 95 LEU A N 1
ATOM 768 C CA . LEU A 1 95 ? -9.869 2.254 15.746 1.00 84.50 95 LEU A CA 1
ATOM 769 C C . LEU A 1 95 ? -9.979 3.263 16.886 1.00 84.50 95 LEU A C 1
ATOM 771 O O . LEU A 1 95 ? -9.060 4.048 17.121 1.00 84.50 95 LEU A O 1
ATOM 775 N N . HIS A 1 96 ? -11.088 3.198 17.612 1.00 88.38 96 HIS A N 1
ATOM 776 C CA . HIS A 1 96 ? -11.358 4.011 18.789 1.00 88.38 96 HIS A CA 1
ATOM 777 C C . HIS A 1 96 ? -11.591 3.098 19.992 1.00 88.38 96 HIS A C 1
ATOM 779 O O . HIS A 1 96 ? -12.499 2.269 19.970 1.00 88.38 96 HIS A O 1
ATOM 785 N N . ALA A 1 97 ? -10.783 3.252 21.041 1.00 90.94 97 ALA A N 1
ATOM 786 C CA . ALA A 1 97 ? -11.041 2.600 22.321 1.00 90.94 97 ALA A CA 1
ATOM 787 C C . ALA A 1 97 ? -12.186 3.333 23.022 1.00 90.94 97 ALA A C 1
ATOM 789 O O . ALA A 1 97 ? -12.100 4.542 23.249 1.00 90.94 97 ALA A O 1
ATOM 790 N N . MET A 1 98 ? -13.261 2.619 23.340 1.00 91.62 98 MET A N 1
ATOM 791 C CA . MET A 1 98 ? -14.451 3.195 23.961 1.00 91.62 98 MET A CA 1
ATOM 792 C C . MET A 1 98 ? -15.046 2.230 24.980 1.00 91.62 98 MET A C 1
ATOM 794 O O . MET A 1 98 ? -14.849 1.021 24.904 1.00 91.62 98 MET A O 1
ATOM 798 N N . THR A 1 99 ? -15.816 2.767 25.918 1.00 93.38 99 THR A N 1
ATOM 799 C CA . THR A 1 99 ? -16.598 1.962 26.856 1.00 93.38 99 THR A CA 1
ATOM 800 C C . THR A 1 99 ? -18.051 1.966 26.403 1.00 93.38 99 THR A C 1
ATOM 802 O O . THR A 1 99 ? -18.655 3.033 26.294 1.00 93.38 99 THR A O 1
ATOM 805 N N . LEU A 1 100 ? -18.614 0.789 26.126 1.00 89.75 100 LEU A N 1
ATOM 806 C CA . LEU A 1 100 ? -20.024 0.635 25.763 1.00 89.75 100 LEU A CA 1
ATOM 807 C C . LEU A 1 100 ? -20.802 -0.039 26.889 1.00 89.75 100 LEU A C 1
ATOM 809 O O . LEU A 1 100 ? -20.301 -0.937 27.565 1.00 89.75 100 LEU A O 1
ATOM 813 N N . ARG A 1 101 ? -22.060 0.373 27.055 1.00 91.62 101 ARG A N 1
ATOM 814 C CA . ARG A 1 101 ? -22.983 -0.257 27.997 1.00 91.62 101 ARG A CA 1
ATOM 815 C C . ARG A 1 101 ? -23.598 -1.505 27.371 1.00 91.62 101 ARG A C 1
ATOM 817 O O . ARG A 1 101 ? -24.216 -1.434 26.310 1.00 91.62 101 ARG A O 1
ATOM 824 N N . THR A 1 102 ? -23.428 -2.648 28.023 1.00 86.12 102 THR A N 1
ATOM 825 C CA . THR A 1 102 ? -24.000 -3.926 27.596 1.00 86.12 102 THR A CA 1
ATOM 826 C C . THR A 1 102 ? -25.491 -4.003 27.928 1.00 86.12 102 THR A C 1
ATOM 828 O O . THR A 1 102 ? -26.025 -3.199 28.696 1.00 86.12 102 THR A O 1
ATOM 831 N N . LYS A 1 103 ? -26.178 -5.013 27.377 1.00 89.25 103 LYS A N 1
ATOM 832 C CA . LYS A 1 103 ? -27.589 -5.293 27.699 1.00 89.25 103 LYS A CA 1
ATOM 833 C C . LYS A 1 103 ? -27.815 -5.583 29.188 1.00 89.25 103 LYS A C 1
ATOM 835 O O . LYS A 1 103 ? -28.896 -5.307 29.691 1.00 89.25 103 LYS A O 1
ATOM 840 N N . ASP A 1 104 ? -26.785 -6.056 29.887 1.00 90.12 104 ASP A N 1
ATOM 841 C CA . ASP A 1 104 ? -26.816 -6.339 31.327 1.00 90.12 104 ASP A CA 1
ATOM 842 C C . ASP A 1 104 ? -26.564 -5.086 32.187 1.00 90.12 104 ASP A C 1
ATOM 844 O O . ASP A 1 104 ? -26.379 -5.188 33.399 1.00 90.12 104 ASP A O 1
ATOM 848 N N . GLY A 1 105 ? -26.486 -3.901 31.568 1.00 90.75 105 GLY A N 1
ATOM 849 C CA . GLY A 1 105 ? -26.227 -2.633 32.250 1.00 90.75 105 GLY A CA 1
ATOM 850 C C . GLY A 1 105 ? -24.786 -2.455 32.735 1.00 90.75 105 GLY A C 1
ATOM 851 O O . GLY A 1 105 ? -24.510 -1.504 33.462 1.00 90.75 105 GLY A O 1
ATOM 852 N N . LYS A 1 106 ? -23.867 -3.345 32.344 1.00 90.62 106 LYS A N 1
ATOM 853 C CA . LYS A 1 106 ? -22.441 -3.254 32.679 1.00 90.62 106 LYS A CA 1
ATOM 854 C C . LYS A 1 106 ? -21.698 -2.451 31.619 1.00 90.62 106 LYS A C 1
ATOM 856 O O . LYS A 1 106 ? -22.044 -2.508 30.443 1.00 90.62 106 LYS A O 1
ATOM 861 N N . ASP A 1 107 ? -20.655 -1.749 32.028 1.00 92.12 107 ASP A N 1
ATOM 862 C CA . ASP A 1 107 ? -19.783 -1.010 31.122 1.00 92.12 107 ASP A CA 1
ATOM 863 C C . ASP A 1 107 ? -18.606 -1.915 30.709 1.00 92.12 107 ASP A C 1
ATOM 865 O O . ASP A 1 107 ? -17.924 -2.482 31.565 1.00 92.12 107 ASP A O 1
ATOM 869 N N . A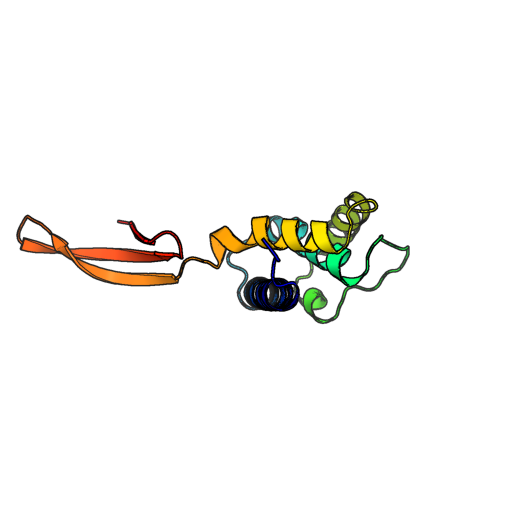LA A 1 108 ? -18.395 -2.095 29.402 1.00 90.00 108 ALA A N 1
ATOM 870 C CA . ALA A 1 108 ? -17.355 -2.960 28.845 1.00 90.00 108 ALA A CA 1
ATOM 871 C C . ALA A 1 108 ? -16.436 -2.173 27.894 1.00 90.00 108 ALA A C 1
ATOM 873 O O . ALA A 1 108 ? -16.945 -1.434 27.042 1.00 90.00 108 ALA A O 1
ATOM 874 N N . PRO A 1 109 ? -15.101 -2.314 28.012 1.00 92.56 109 PRO A N 1
ATOM 875 C CA . PRO A 1 109 ? -14.177 -1.738 27.046 1.00 92.56 109 PRO A CA 1
ATOM 876 C C . PRO A 1 109 ? -14.299 -2.486 25.717 1.00 92.56 109 PRO A C 1
ATOM 878 O O . PRO A 1 109 ? -14.341 -3.714 25.692 1.00 92.56 109 PRO A O 1
ATOM 881 N N . VAL A 1 110 ? -14.356 -1.744 24.618 1.00 92.69 110 VAL A N 1
ATOM 882 C CA . VAL A 1 110 ? -14.396 -2.277 23.255 1.00 92.69 110 VAL A CA 1
ATOM 883 C C . VAL A 1 110 ? -13.557 -1.408 22.326 1.00 92.69 110 VAL A C 1
ATOM 885 O O . VAL A 1 110 ? -13.303 -0.228 22.590 1.00 92.69 110 VAL A O 1
ATOM 888 N N . TRP A 1 111 ? -13.185 -1.978 21.189 1.00 92.06 111 TRP A N 1
ATOM 889 C CA . TRP A 1 111 ? -12.621 -1.245 20.066 1.00 92.06 111 TRP A CA 1
ATOM 890 C C . TRP A 1 111 ? -13.690 -1.035 18.997 1.00 92.06 111 TRP A C 1
ATOM 892 O O . TRP A 1 111 ? -14.300 -1.983 18.509 1.00 92.06 111 TRP A O 1
ATOM 902 N N . ILE A 1 112 ? -13.912 0.217 18.608 1.00 91.06 112 ILE A N 1
ATOM 903 C CA . ILE A 1 112 ? -14.815 0.575 17.513 1.00 91.06 112 ILE A CA 1
ATOM 904 C C . ILE A 1 112 ? -13.978 0.870 16.272 1.00 91.06 112 ILE A C 1
ATOM 906 O O . ILE A 1 112 ? -13.199 1.823 16.260 1.00 91.06 112 ILE A O 1
ATOM 910 N N . GLY A 1 113 ? -14.134 0.048 15.236 1.00 89.44 113 GLY A N 1
ATOM 911 C CA . GLY A 1 113 ? -13.549 0.251 13.918 1.00 89.44 113 GLY A CA 1
ATOM 912 C C . GLY A 1 113 ? -14.502 1.017 13.010 1.00 89.44 113 GLY A C 1
ATOM 913 O O . GLY A 1 113 ? -15.591 0.542 12.707 1.00 89.44 113 GLY A O 1
ATOM 914 N N . VAL A 1 114 ? -14.095 2.195 12.547 1.00 87.31 114 VAL A N 1
ATOM 915 C CA . VAL A 1 114 ? -14.831 2.969 11.540 1.00 87.31 114 VAL A CA 1
ATOM 916 C C . VAL A 1 114 ? -14.165 2.764 10.184 1.00 87.31 114 VAL A C 1
ATOM 918 O O . VAL A 1 114 ? -12.982 3.074 10.016 1.00 87.31 114 VAL A O 1
ATOM 921 N N . THR A 1 115 ? -14.925 2.241 9.221 1.00 85.44 115 THR A N 1
ATOM 922 C CA . THR A 1 115 ? -14.484 1.983 7.843 1.00 85.44 115 THR A CA 1
ATOM 923 C C . THR A 1 115 ? -15.490 2.560 6.840 1.00 85.44 115 THR A C 1
ATOM 925 O O . THR A 1 115 ? -16.641 2.817 7.199 1.00 85.44 115 THR A O 1
ATOM 928 N N . PRO A 1 116 ? -15.140 2.691 5.547 1.00 79.12 116 PRO A N 1
ATOM 929 C CA . PRO A 1 116 ? -16.115 3.068 4.520 1.00 79.12 116 PRO A CA 1
ATOM 930 C C . PRO A 1 116 ? -17.284 2.086 4.360 1.00 79.12 116 PRO A C 1
ATOM 932 O O . PRO A 1 116 ? -18.302 2.448 3.778 1.00 79.12 116 PRO A O 1
ATOM 935 N N . LYS A 1 117 ? -17.148 0.840 4.840 1.00 81.69 117 LYS A N 1
ATOM 936 C CA . LYS A 1 117 ? -18.227 -0.159 4.812 1.00 81.69 117 LYS A CA 1
ATOM 937 C C . LYS A 1 117 ? -19.205 -0.006 5.978 1.00 81.69 117 LYS A C 1
ATOM 939 O O . LYS A 1 117 ? -20.303 -0.548 5.907 1.00 81.69 117 LYS A O 1
ATOM 944 N N . GLY A 1 118 ? -18.817 0.714 7.029 1.00 87.62 118 GLY A N 1
ATOM 945 C CA . GLY A 1 118 ? -19.619 0.906 8.228 1.00 87.62 118 GLY A CA 1
ATOM 946 C C . GLY A 1 118 ? -18.787 0.871 9.506 1.00 87.62 118 GLY A C 1
ATOM 947 O O . GLY A 1 118 ? -17.562 1.015 9.489 1.00 87.62 118 GLY A O 1
ATOM 948 N N . ILE A 1 119 ? -19.492 0.693 10.620 1.00 89.31 119 ILE A N 1
ATOM 949 C CA . ILE A 1 119 ? -18.917 0.618 11.961 1.00 89.31 119 ILE A CA 1
ATOM 950 C C . ILE A 1 119 ? -18.884 -0.848 12.392 1.00 89.31 119 ILE A C 1
ATOM 952 O O . ILE A 1 119 ? -19.903 -1.535 12.348 1.00 89.31 119 ILE A O 1
ATOM 956 N N . GLU A 1 120 ? -17.719 -1.305 12.829 1.00 88.88 120 GLU A N 1
ATOM 957 C CA . GLU A 1 120 ? -17.465 -2.654 13.325 1.00 88.88 120 GLU A CA 1
ATOM 958 C C . GLU A 1 120 ? -17.056 -2.575 14.801 1.00 88.88 120 GLU A C 1
ATOM 960 O O . GLU A 1 120 ? -16.346 -1.656 15.210 1.00 88.88 120 GLU A O 1
ATOM 965 N N . VAL A 1 121 ? -17.523 -3.518 15.620 1.00 87.69 121 VAL A N 1
ATOM 966 C CA . VAL A 1 121 ? -17.206 -3.573 17.055 1.00 87.69 121 VAL A CA 1
ATOM 967 C C . VAL A 1 121 ? -16.356 -4.807 17.319 1.00 87.69 121 VAL A C 1
ATOM 969 O O . VAL A 1 121 ? -16.763 -5.921 16.998 1.00 87.69 121 VAL A O 1
ATOM 972 N N . TYR A 1 122 ? -15.196 -4.592 17.927 1.00 85.25 122 TYR A N 1
ATOM 973 C CA . TYR A 1 122 ? -14.232 -5.614 18.310 1.00 85.25 122 TYR A CA 1
ATOM 974 C C . TYR A 1 122 ? -14.168 -5.669 19.842 1.00 85.25 122 TYR A C 1
ATOM 976 O O . TYR A 1 122 ? -13.982 -4.636 20.492 1.00 85.25 122 TYR A O 1
ATOM 984 N N . GLN A 1 123 ? -14.376 -6.858 20.408 1.00 74.00 123 GLN A N 1
ATOM 985 C CA . GLN A 1 123 ? -14.244 -7.124 21.845 1.00 74.00 123 GLN A CA 1
ATOM 986 C C . GLN A 1 123 ? -12.829 -7.588 22.172 1.00 74.00 123 GLN A C 1
ATOM 988 O O . GLN A 1 123 ? -12.284 -8.383 21.373 1.00 74.00 123 GLN A O 1
#

pLDDT: mean 87.19, std 8.38, range [43.31, 96.5]

Foldseek 3Di:
DPDPPVVLVVLLVVLLCCCLVPPPDPLVLCLLLVLLVCCLPPNADDPPDDDDPSCPVSPNPVSNNVSNNVCNPPHSVNSSVVSCVSRCVPVQWDWDWDWDQDPVRDTDTWIWIQHPVGIDIGD

Organism: NCBI:txid39272

Sequence (123 aa):
MYNDVVSLHHYYLQLRQNLVSTPRHPAENITQPIAFAYQAELSDWRPCQETPIWAQHLNLGPALTRAHQALATLSQQDARLAFIRAVMPNYNMHLHAMTLRTKDGKDAPVWIGVTPKGIEVYQ

Radius of gyration: 18.3 Å; chains: 1; bounding box: 50×22×49 Å

Secondary structure (DSSP, 8-state):
----HHHHHHHHHHHHHHHHHS--S-HHHHHHHHHHHHHHHH-S--TTPPP-HHHHTT--HHHHHHHHHTTTT--HHHHHHHHHHHHHHHHS-EEEEEEEE-TTS-EEEEEEEEETTEEEEE-

InterPro domains:
  IPR000299 FERM domain [PS50057] (1-123)
  IPR019748 FERM central domain [cd14473] (7-88)
  IPR047145 FERM domain-containing protein 6-like [PTHR13429] (3-122)